Protein AF-A0A441BSG5-F1 (afdb_monomer)

Foldseek 3Di:
DAAKWKWWKFKDFPPDPDTPDTHFIDIGDDLVRVLVVVVVVCVVVVNDPVLSVQLVSVVLSVCCRPPNQQVSKDWRDDPRMIIIIHTDDPVRSVVRVVVVVD

Secondary structure (DSSP, 8-state):
-PPPEEEEEEEEETT-SS-SEEEEEEEESSHHHHHHHHHHHHHHTT--GGGGGGG-HHHHHHHHHHH-GGG--EEEEETTEEEEEEE--HHHHHHHHHHH--

Structure (mmCIF, N/CA/C/O backbone):
data_AF-A0A441BSG5-F1
#
_entry.id   AF-A0A441BSG5-F1
#
loop_
_atom_site.group_PDB
_atom_site.id
_atom_site.type_symbol
_atom_site.label_atom_id
_atom_site.label_alt_id
_atom_site.label_comp_id
_atom_site.label_asym_id
_atom_site.label_entity_id
_atom_site.label_seq_id
_atom_site.pdbx_PDB_ins_code
_atom_site.Cartn_x
_atom_site.Cartn_y
_atom_site.Cartn_z
_atom_site.occupancy
_atom_site.B_iso_or_equiv
_atom_site.auth_seq_id
_atom_site.auth_comp_id
_atom_site.auth_asym_id
_atom_site.auth_atom_id
_atom_site.pdbx_PDB_model_num
ATOM 1 N N . MET A 1 1 ? -13.304 6.605 15.328 1.00 59.88 1 MET A N 1
ATOM 2 C CA . MET A 1 1 ? -11.841 6.687 15.133 1.00 59.88 1 MET A CA 1
ATOM 3 C C . MET A 1 1 ? -11.498 6.091 13.783 1.00 59.88 1 MET A C 1
ATOM 5 O O . MET A 1 1 ? -11.938 4.982 13.508 1.00 59.88 1 MET A O 1
ATOM 9 N N . THR A 1 2 ? -10.762 6.824 12.951 1.00 79.69 2 THR A N 1
ATOM 10 C CA . THR A 1 2 ? -10.253 6.316 11.670 1.00 79.69 2 THR A CA 1
ATOM 11 C C . THR A 1 2 ? -9.054 5.415 11.952 1.00 79.69 2 THR A C 1
ATOM 13 O O . THR A 1 2 ? -8.106 5.844 12.608 1.00 79.69 2 THR A O 1
ATOM 16 N N . LYS A 1 3 ? -9.102 4.157 11.511 1.00 87.81 3 LYS A N 1
ATOM 17 C CA . LYS A 1 3 ? -7.969 3.230 11.625 1.00 87.81 3 LYS A CA 1
ATOM 18 C C . LYS 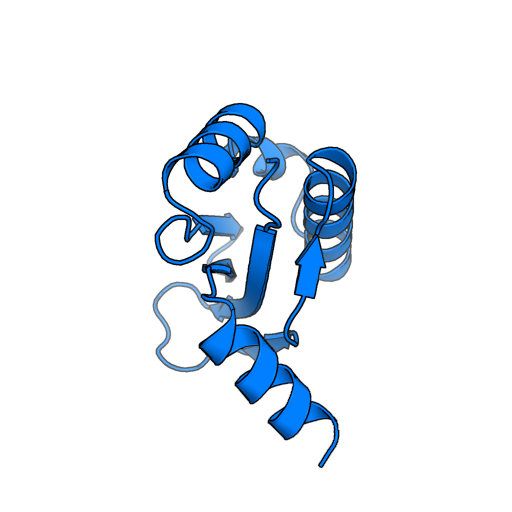A 1 3 ? -6.898 3.621 10.604 1.00 87.81 3 LYS A C 1
ATOM 20 O O . LYS A 1 3 ? -7.233 3.955 9.470 1.00 87.81 3 LYS A O 1
ATOM 25 N N . ARG A 1 4 ? -5.625 3.572 10.994 1.00 93.81 4 ARG A N 1
ATOM 26 C CA . ARG A 1 4 ? -4.497 3.772 10.071 1.00 93.81 4 ARG A CA 1
ATOM 27 C C . ARG A 1 4 ? -4.245 2.498 9.271 1.00 93.81 4 ARG A C 1
ATOM 29 O O . ARG A 1 4 ? -4.402 1.403 9.816 1.00 93.81 4 ARG A O 1
ATOM 36 N N . ALA A 1 5 ? -3.868 2.648 8.006 1.00 95.44 5 ALA A N 1
ATOM 37 C CA . ALA A 1 5 ? -3.444 1.532 7.172 1.00 95.44 5 ALA A CA 1
ATOM 38 C C . ALA A 1 5 ? -1.946 1.282 7.386 1.00 95.44 5 ALA A C 1
ATOM 40 O O . ALA A 1 5 ? -1.187 2.240 7.473 1.00 95.44 5 ALA A O 1
ATOM 41 N N . ARG A 1 6 ? -1.529 0.020 7.503 1.00 96.50 6 ARG A N 1
ATOM 42 C CA . ARG A 1 6 ? -0.130 -0.364 7.739 1.00 96.50 6 ARG A CA 1
ATOM 43 C C . ARG A 1 6 ? 0.224 -1.540 6.864 1.00 96.50 6 ARG A C 1
ATOM 45 O O . ARG A 1 6 ? -0.536 -2.510 6.861 1.00 96.50 6 ARG A O 1
ATOM 52 N N . TYR A 1 7 ? 1.334 -1.434 6.155 1.00 96.50 7 TYR A N 1
ATOM 53 C CA . TYR A 1 7 ? 1.734 -2.421 5.168 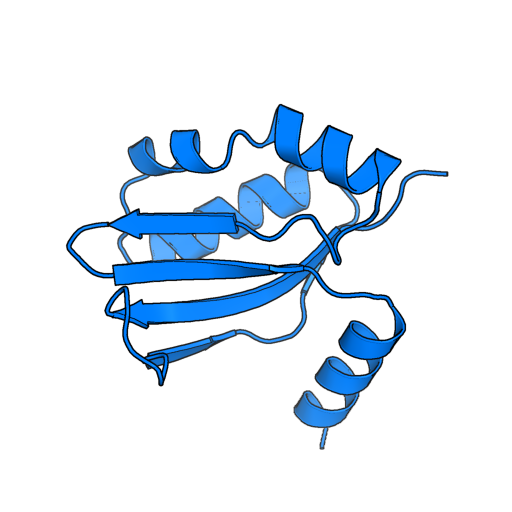1.00 96.50 7 TYR A CA 1
ATOM 54 C C . TYR A 1 7 ? 3.246 -2.608 5.150 1.00 96.50 7 TYR A C 1
ATOM 56 O O . TYR A 1 7 ? 3.977 -1.626 5.204 1.00 96.50 7 TYR A O 1
ATOM 64 N N . ALA A 1 8 ? 3.680 -3.858 5.018 1.00 94.50 8 ALA A N 1
ATOM 65 C CA . ALA A 1 8 ? 4.970 -4.189 4.423 1.00 94.50 8 ALA A CA 1
ATOM 66 C C . ALA A 1 8 ? 4.754 -4.454 2.929 1.00 94.50 8 ALA A C 1
ATOM 68 O O . ALA A 1 8 ? 3.701 -4.972 2.539 1.00 94.50 8 ALA A O 1
ATOM 69 N N . ILE A 1 9 ? 5.722 -4.100 2.091 1.00 94.06 9 ILE A N 1
ATOM 70 C CA . ILE A 1 9 ? 5.582 -4.193 0.634 1.00 94.06 9 ILE A CA 1
ATOM 71 C C . ILE A 1 9 ? 6.614 -5.174 0.104 1.00 94.06 9 ILE A C 1
ATOM 73 O O . ILE A 1 9 ? 7.766 -5.158 0.515 1.00 94.06 9 ILE A O 1
ATOM 77 N N . THR A 1 10 ? 6.220 -6.038 -0.820 1.00 94.06 10 THR A N 1
ATOM 78 C CA . THR A 1 10 ? 7.160 -6.928 -1.507 1.00 94.06 10 THR A CA 1
ATOM 79 C C . THR A 1 10 ? 6.922 -6.883 -2.996 1.00 94.06 10 THR A C 1
ATOM 81 O O . THR A 1 10 ? 5.770 -6.856 -3.432 1.00 94.06 10 THR A O 1
ATOM 84 N N . TYR A 1 11 ? 7.992 -6.961 -3.772 1.00 93.00 11 TYR A N 1
ATOM 85 C CA . TYR A 1 11 ? 7.912 -7.100 -5.218 1.00 93.00 11 TYR A CA 1
ATOM 86 C C . TYR A 1 11 ? 8.749 -8.289 -5.675 1.00 93.00 11 TYR A C 1
ATOM 88 O O . TYR A 1 11 ? 9.866 -8.480 -5.202 1.00 93.00 11 TYR A O 1
ATOM 96 N N . GLY A 1 12 ? 8.218 -9.096 -6.588 1.00 92.19 12 GLY A N 1
ATOM 97 C CA . GLY A 1 12 ? 8.963 -10.206 -7.171 1.00 92.19 12 GLY A CA 1
ATOM 98 C C . GLY A 1 12 ? 8.132 -11.050 -8.122 1.00 92.19 12 GLY A C 1
ATOM 99 O O . GLY A 1 12 ? 6.980 -10.720 -8.422 1.00 92.19 12 GLY A O 1
ATOM 100 N N . LEU A 1 13 ? 8.719 -12.144 -8.605 1.00 90.56 13 LEU A N 1
ATOM 101 C CA . LEU A 1 13 ? 8.026 -13.088 -9.478 1.00 90.56 13 LEU A CA 1
ATOM 102 C C . LEU A 1 13 ? 6.805 -13.699 -8.765 1.00 90.56 13 LEU A C 1
ATOM 104 O O . LEU A 1 13 ? 6.894 -14.204 -7.643 1.00 90.56 13 LEU A O 1
ATOM 108 N N . SER A 1 14 ? 5.652 -13.670 -9.427 1.00 83.31 14 SER A N 1
ATOM 109 C CA . SER A 1 14 ? 4.400 -14.206 -8.899 1.00 83.31 14 SER A CA 1
ATOM 110 C C . SER A 1 14 ? 4.524 -15.719 -8.682 1.00 83.31 14 SER A C 1
ATOM 112 O O . SER A 1 14 ? 4.897 -16.460 -9.591 1.00 83.31 14 SER A O 1
ATOM 114 N N . GLY A 1 15 ? 4.238 -16.178 -7.461 1.00 74.81 15 GLY A N 1
ATOM 115 C CA . GLY A 1 15 ? 4.339 -17.589 -7.071 1.00 74.81 15 GLY A CA 1
ATOM 116 C C . GLY A 1 15 ? 5.724 -18.053 -6.603 1.00 74.81 15 GLY A C 1
ATOM 117 O O . GLY A 1 15 ? 5.862 -19.218 -6.231 1.00 74.81 15 GLY A O 1
ATOM 118 N N . CYS A 1 16 ? 6.735 -17.179 -6.570 1.00 72.12 16 CYS A N 1
ATOM 119 C CA . CYS A 1 16 ? 8.030 -17.500 -5.969 1.00 72.12 16 CYS A CA 1
ATOM 120 C C . CYS A 1 16 ? 8.016 -17.321 -4.444 1.00 72.12 16 CYS A C 1
ATO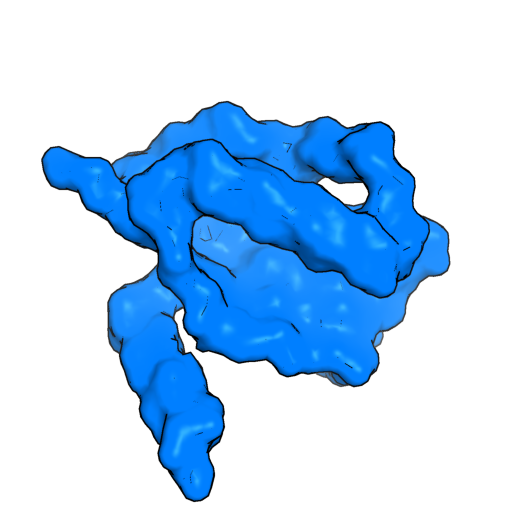M 122 O O . CYS A 1 16 ? 7.358 -16.432 -3.910 1.00 72.12 16 CYS A O 1
ATOM 124 N N . TYR A 1 17 ? 8.781 -18.167 -3.744 1.00 68.00 17 TYR A N 1
ATOM 125 C CA . TYR A 1 17 ? 8.922 -18.120 -2.282 1.00 68.00 17 TYR A CA 1
ATOM 126 C C . TYR A 1 17 ? 9.770 -16.931 -1.796 1.00 68.00 17 TYR A C 1
ATOM 128 O O . TYR A 1 17 ? 9.630 -16.502 -0.655 1.00 68.00 17 TYR A O 1
ATOM 136 N N . MET A 1 18 ? 10.640 -16.390 -2.654 1.00 80.50 18 MET A N 1
ATOM 137 C CA . MET A 1 18 ? 11.559 -15.305 -2.316 1.00 80.50 18 MET A CA 1
ATOM 138 C C . MET A 1 18 ? 11.284 -14.095 -3.222 1.00 80.50 18 MET A C 1
ATOM 140 O O . MET A 1 18 ? 11.390 -14.243 -4.443 1.00 80.50 18 MET A O 1
ATOM 144 N N . PRO A 1 19 ? 10.888 -12.935 -2.667 1.00 81.12 19 PRO A N 1
ATOM 145 C CA . PRO A 1 1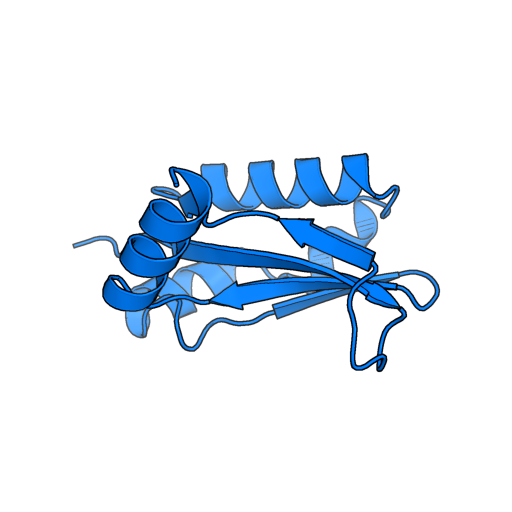9 ? 10.693 -11.721 -3.449 1.00 81.12 19 PRO A CA 1
ATOM 146 C C . PRO A 1 19 ? 12.037 -11.092 -3.832 1.00 81.12 19 PRO A C 1
ATOM 148 O O . PRO A 1 19 ? 13.043 -11.265 -3.145 1.00 81.12 19 PRO A O 1
ATOM 151 N N . ASP A 1 20 ? 12.028 -10.327 -4.920 1.00 81.50 20 ASP A N 1
ATOM 152 C CA . ASP A 1 20 ? 13.203 -9.614 -5.431 1.00 81.50 20 ASP A CA 1
ATOM 153 C C . ASP A 1 20 ? 13.496 -8.344 -4.614 1.00 81.50 20 ASP A C 1
ATOM 155 O O . ASP A 1 20 ? 14.626 -7.864 -4.571 1.00 81.50 20 ASP A O 1
ATOM 159 N N . SER A 1 21 ? 12.467 -7.788 -3.970 1.00 83.00 21 SER A N 1
ATOM 160 C CA . SER A 1 21 ? 12.545 -6.585 -3.147 1.00 83.00 21 SER A CA 1
ATOM 161 C C . SER A 1 21 ? 11.602 -6.681 -1.951 1.00 83.00 21 SER A C 1
ATOM 163 O O . SER A 1 21 ? 10.449 -7.113 -2.078 1.00 83.00 21 SER A O 1
ATOM 165 N N . HIS A 1 22 ? 12.097 -6.230 -0.801 1.00 83.06 22 HIS A N 1
ATOM 166 C CA . HIS A 1 22 ? 11.319 -5.948 0.397 1.00 83.06 22 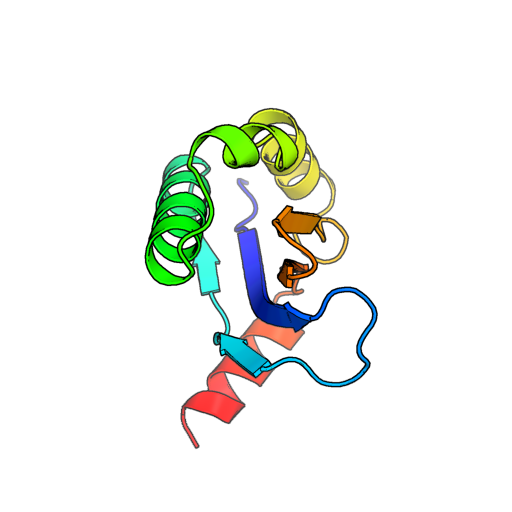HIS A CA 1
ATOM 167 C C . HIS A 1 22 ? 11.335 -4.437 0.636 1.00 83.06 22 HIS A C 1
ATOM 169 O O . HIS A 1 22 ? 12.376 -3.853 0.923 1.00 83.06 22 HIS A O 1
ATOM 175 N N . GLY A 1 23 ? 10.171 -3.813 0.492 1.00 74.75 23 GLY A N 1
ATOM 176 C CA . GLY A 1 23 ? 9.912 -2.466 0.972 1.00 74.75 23 GLY A CA 1
ATOM 177 C C . GLY A 1 23 ? 9.564 -2.499 2.456 1.00 74.75 23 GLY A C 1
ATOM 178 O O . GLY A 1 23 ? 8.922 -3.444 2.929 1.00 74.75 23 GLY A O 1
ATOM 179 N N . GLY A 1 24 ? 9.992 -1.459 3.166 1.00 80.88 24 GLY A N 1
ATOM 180 C CA . GLY A 1 24 ? 9.847 -1.362 4.610 1.00 80.88 24 GLY A CA 1
ATOM 181 C C . GLY A 1 24 ? 8.408 -1.249 5.117 1.00 80.88 24 GLY A C 1
ATOM 182 O O . GLY A 1 24 ? 7.425 -1.403 4.382 1.00 80.88 24 GLY A O 1
ATOM 183 N N . ALA A 1 25 ? 8.273 -0.980 6.409 1.00 90.81 25 ALA A N 1
ATOM 184 C CA . ALA A 1 25 ? 6.993 -0.801 7.073 1.00 90.81 25 ALA A CA 1
ATOM 185 C C . ALA A 1 25 ? 6.434 0.613 6.841 1.00 90.81 25 ALA A C 1
ATOM 187 O O . ALA A 1 25 ? 6.924 1.604 7.381 1.00 90.81 25 ALA A O 1
ATOM 188 N N . TYR A 1 26 ? 5.328 0.711 6.103 1.00 93.94 26 TYR A N 1
ATOM 189 C CA . TYR A 1 26 ? 4.656 1.980 5.816 1.00 93.94 26 TYR A CA 1
ATOM 190 C C . TYR A 1 26 ? 3.355 2.138 6.606 1.00 93.94 26 TYR A C 1
ATOM 192 O O . TYR A 1 26 ? 2.560 1.202 6.728 1.00 93.94 26 TYR A O 1
ATOM 200 N N . GLU A 1 27 ? 3.098 3.353 7.100 1.00 95.62 27 GLU A N 1
ATOM 201 C CA . GLU A 1 27 ? 1.834 3.746 7.729 1.00 95.62 27 GLU A CA 1
ATOM 202 C C . GLU A 1 27 ? 1.159 4.875 6.939 1.00 95.62 27 GLU A C 1
ATOM 204 O O . GLU A 1 27 ? 1.778 5.881 6.599 1.00 95.62 27 GLU A O 1
ATOM 209 N N . PHE A 1 28 ? -0.145 4.732 6.696 1.00 95.75 28 PHE A N 1
ATOM 210 C CA . PHE A 1 28 ? -0.955 5.700 5.962 1.00 95.75 28 PHE A CA 1
ATOM 211 C C . PHE A 1 28 ? -2.134 6.174 6.806 1.00 95.75 28 PHE A C 1
ATOM 213 O O . PHE A 1 28 ? -2.899 5.376 7.368 1.00 95.75 28 PHE A O 1
ATOM 220 N N . ASN A 1 29 ? -2.312 7.493 6.859 1.00 93.94 29 ASN A N 1
ATOM 221 C CA . ASN A 1 29 ? -3.361 8.127 7.652 1.00 93.94 29 ASN A CA 1
ATOM 222 C C . ASN A 1 29 ? -4.658 8.272 6.860 1.00 93.94 29 ASN A C 1
ATOM 224 O O . ASN A 1 29 ? -5.749 8.144 7.423 1.00 93.94 29 ASN A O 1
ATOM 228 N N . THR A 1 30 ? -4.549 8.519 5.555 1.00 95.44 30 THR A N 1
ATOM 229 C CA . THR A 1 30 ? -5.703 8.725 4.686 1.00 95.44 30 THR A CA 1
ATOM 230 C C . THR A 1 30 ? -5.745 7.742 3.519 1.00 95.44 30 THR A C 1
ATOM 232 O O . THR A 1 30 ? -4.744 7.161 3.100 1.00 95.44 30 THR A O 1
ATOM 235 N N . ARG A 1 31 ? -6.944 7.595 2.940 1.00 96.19 31 ARG A N 1
ATOM 236 C CA . ARG A 1 31 ? -7.134 6.883 1.669 1.00 96.19 31 ARG A CA 1
ATOM 237 C C . ARG A 1 31 ? -6.298 7.509 0.547 1.00 96.19 31 ARG A C 1
ATOM 239 O O . ARG A 1 31 ? -5.896 6.790 -0.361 1.00 96.19 31 ARG A O 1
ATOM 246 N N . GLY A 1 32 ? -6.120 8.833 0.575 1.00 96.56 32 GLY A N 1
ATOM 247 C CA . GLY A 1 32 ? -5.331 9.570 -0.411 1.00 96.56 32 GLY A CA 1
ATOM 248 C C . GLY A 1 32 ? -3.869 9.150 -0.358 1.00 96.56 32 GLY A C 1
ATOM 249 O O . GLY A 1 32 ? -3.346 8.710 -1.372 1.00 96.56 32 GLY A O 1
ATOM 250 N N . ASP A 1 33 ? -3.285 9.152 0.840 1.00 96.31 33 ASP A N 1
ATOM 251 C CA . ASP A 1 33 ? -1.887 8.769 1.068 1.00 96.31 33 ASP A CA 1
ATOM 252 C C . ASP A 1 33 ? -1.622 7.348 0.556 1.00 96.31 33 ASP A C 1
ATOM 254 O O . ASP A 1 33 ? -0.707 7.129 -0.232 1.00 96.31 33 ASP A O 1
ATOM 258 N N . LEU A 1 34 ? -2.486 6.392 0.926 1.00 96.31 34 LEU A N 1
ATOM 259 C CA . LEU A 1 34 ? -2.370 5.007 0.465 1.00 96.31 34 LEU A CA 1
ATOM 260 C C . LEU A 1 34 ? -2.496 4.909 -1.063 1.00 96.31 34 LEU A C 1
ATOM 262 O O . LEU A 1 34 ? -1.723 4.211 -1.711 1.00 96.31 34 LEU A O 1
ATOM 266 N N . ARG A 1 35 ? -3.470 5.609 -1.659 1.00 97.31 35 ARG A N 1
ATOM 267 C CA . ARG A 1 35 ? -3.676 5.624 -3.116 1.00 97.31 35 ARG A CA 1
ATOM 268 C C . ARG A 1 35 ? -2.441 6.143 -3.845 1.00 97.31 35 ARG A C 1
ATOM 270 O O . ARG A 1 35 ? -2.065 5.580 -4.870 1.00 97.31 35 ARG A O 1
ATOM 277 N N . ASP A 1 36 ? -1.890 7.248 -3.367 1.00 97.06 36 ASP A N 1
ATOM 278 C CA . ASP A 1 36 ? -0.799 7.945 -4.033 1.00 97.06 36 ASP A CA 1
ATOM 279 C C . ASP A 1 36 ? 0.508 7.163 -3.870 1.00 97.06 36 ASP A C 1
ATOM 281 O O . ASP A 1 36 ? 1.230 6.995 -4.850 1.00 97.06 36 ASP A O 1
ATOM 285 N N . HIS A 1 37 ? 0.730 6.549 -2.706 1.00 96.06 37 HIS A N 1
ATOM 286 C CA . HIS A 1 37 ? 1.852 5.641 -2.489 1.00 96.06 37 HIS A CA 1
ATOM 287 C C . HIS A 1 37 ? 1.784 4.391 -3.378 1.00 96.06 37 HIS A C 1
ATOM 289 O O . HIS A 1 37 ? 2.750 4.087 -4.066 1.00 96.06 37 HIS A O 1
ATOM 295 N N . ILE A 1 38 ? 0.626 3.723 -3.481 1.00 96.44 38 ILE A N 1
ATOM 296 C CA . ILE A 1 38 ? 0.466 2.574 -4.394 1.00 96.44 38 ILE A CA 1
ATOM 297 C C . ILE A 1 38 ? 0.817 2.962 -5.836 1.00 96.44 38 ILE A C 1
ATOM 299 O O . ILE A 1 38 ? 1.470 2.202 -6.545 1.00 96.44 38 ILE A O 1
ATOM 303 N N . LYS A 1 39 ? 0.386 4.143 -6.293 1.00 96.56 39 LYS A N 1
ATOM 304 C CA . LYS A 1 39 ? 0.707 4.619 -7.644 1.00 96.56 39 LYS A CA 1
ATOM 305 C C . LYS A 1 39 ? 2.195 4.908 -7.823 1.00 96.56 39 LYS A C 1
ATOM 307 O O . LYS A 1 39 ? 2.697 4.659 -8.914 1.00 96.56 39 LYS A O 1
ATOM 312 N N . ALA A 1 40 ? 2.861 5.431 -6.795 1.00 95.62 40 ALA A N 1
ATOM 313 C CA . ALA A 1 40 ? 4.299 5.666 -6.816 1.00 95.62 40 ALA A CA 1
ATOM 314 C C . ALA A 1 40 ? 5.074 4.343 -6.921 1.00 95.62 40 ALA A C 1
ATOM 316 O O . ALA A 1 40 ? 5.917 4.216 -7.801 1.00 95.62 40 ALA A O 1
ATOM 317 N N . GLU A 1 41 ? 4.715 3.332 -6.125 1.00 94.94 41 GLU A N 1
ATOM 318 C CA . GLU A 1 41 ? 5.316 1.991 -6.201 1.00 94.94 41 GLU A CA 1
ATOM 319 C C . GLU A 1 41 ? 5.080 1.337 -7.569 1.00 94.94 41 GLU A C 1
ATOM 321 O O . GLU A 1 41 ? 5.994 0.796 -8.187 1.00 94.94 41 GLU A O 1
ATOM 326 N N . MET A 1 42 ? 3.855 1.438 -8.098 1.00 95.69 42 MET A N 1
ATOM 327 C CA . MET A 1 42 ? 3.557 0.965 -9.450 1.00 95.69 42 MET A CA 1
ATOM 328 C C . MET A 1 42 ? 4.433 1.652 -10.502 1.00 95.69 42 MET A C 1
ATOM 330 O O . MET A 1 42 ? 4.913 0.992 -11.416 1.00 95.69 42 MET A O 1
ATOM 334 N N . GLU A 1 43 ? 4.638 2.965 -10.393 1.00 95.81 43 GLU A N 1
ATOM 335 C CA . GLU A 1 43 ? 5.484 3.722 -11.316 1.00 95.81 43 G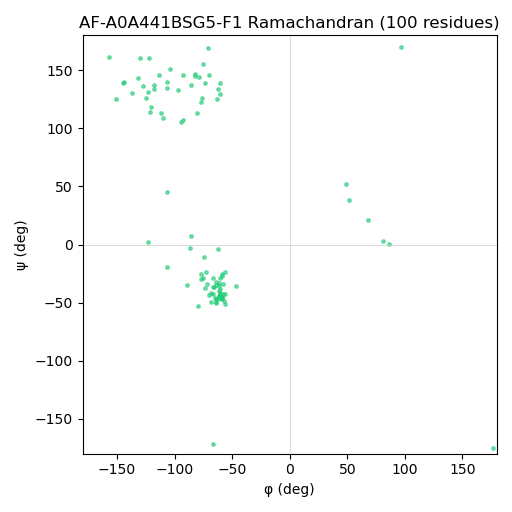LU A CA 1
ATOM 336 C C . GLU A 1 43 ? 6.958 3.315 -11.193 1.00 95.81 43 GLU A C 1
ATOM 338 O O . GLU A 1 43 ? 7.601 3.078 -12.215 1.00 95.81 43 GLU A O 1
ATOM 343 N N . PHE A 1 44 ? 7.452 3.132 -9.967 1.00 93.75 44 PHE A N 1
ATOM 344 C CA . PHE A 1 44 ? 8.813 2.681 -9.681 1.00 93.75 44 PHE A CA 1
ATOM 345 C C . PHE A 1 44 ? 9.121 1.308 -10.301 1.00 93.75 44 PHE A C 1
ATOM 347 O O . PHE A 1 44 ? 10.135 1.153 -10.977 1.00 93.75 44 PHE A O 1
ATOM 354 N N . TYR A 1 45 ? 8.215 0.335 -10.157 1.00 93.44 45 TYR A N 1
ATOM 355 C CA . TYR A 1 45 ? 8.373 -1.009 -10.735 1.00 93.44 45 TYR A CA 1
ATOM 356 C C . TYR A 1 45 ? 7.882 -1.129 -12.191 1.00 93.44 45 TYR A C 1
ATOM 358 O O . TYR A 1 45 ? 7.813 -2.229 -12.741 1.00 93.44 45 TYR A O 1
ATOM 366 N N . GLY A 1 46 ? 7.515 -0.021 -12.844 1.00 93.88 46 GLY A N 1
ATOM 367 C CA . GLY A 1 46 ? 7.072 -0.024 -14.242 1.00 93.88 46 GLY A CA 1
ATOM 368 C C . GLY A 1 46 ? 5.721 -0.714 -14.488 1.00 93.88 46 GLY A C 1
ATOM 369 O O . GLY A 1 46 ? 5.421 -1.118 -15.615 1.00 93.88 46 GLY A O 1
ATOM 370 N N . ILE A 1 47 ? 4.886 -0.849 -13.457 1.00 94.56 47 ILE A N 1
ATOM 371 C CA . ILE A 1 47 ? 3.521 -1.368 -13.554 1.00 94.56 47 ILE A CA 1
ATOM 372 C C . ILE A 1 47 ? 2.600 -0.279 -14.139 1.00 94.56 47 ILE A C 1
ATOM 374 O O . ILE A 1 47 ? 2.487 0.819 -13.588 1.00 94.56 47 ILE A O 1
ATOM 378 N N . PRO A 1 48 ? 1.855 -0.561 -15.225 1.00 95.06 48 PRO A N 1
ATOM 379 C CA . PRO A 1 48 ? 0.952 0.413 -15.829 1.00 95.06 48 PRO A CA 1
ATOM 380 C C . PRO A 1 48 ? -0.149 0.889 -14.875 1.00 95.06 48 PRO A C 1
ATOM 382 O O . PRO A 1 48 ? -0.810 0.085 -14.216 1.00 95.06 48 PRO A O 1
ATOM 385 N N . LYS A 1 49 ? -0.454 2.195 -14.899 1.00 93.06 49 LYS A N 1
ATOM 386 C CA . LYS A 1 49 ? -1.515 2.821 -14.077 1.00 93.06 49 LYS A CA 1
ATOM 387 C C . LYS A 1 49 ? -2.900 2.182 -14.267 1.00 93.06 49 LYS A C 1
ATOM 389 O O . LYS A 1 49 ? -3.726 2.255 -13.361 1.00 93.06 49 LYS A O 1
ATOM 394 N N . SER A 1 50 ? -3.161 1.520 -15.398 1.00 94.50 50 SER A N 1
ATOM 395 C CA . SER A 1 50 ? -4.399 0.762 -15.641 1.00 94.50 50 SER A CA 1
ATOM 396 C C . SER A 1 50 ? -4.614 -0.385 -14.643 1.00 94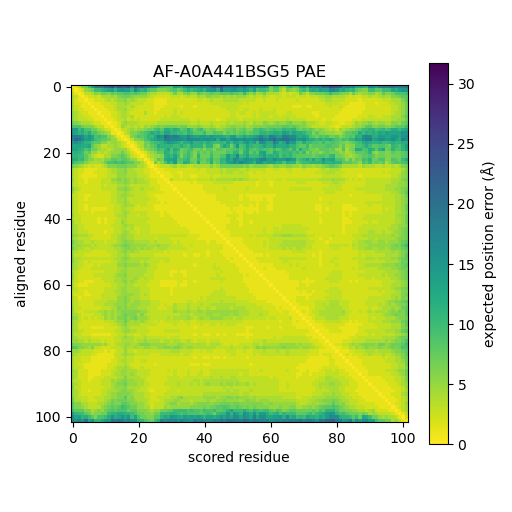.50 50 SER A C 1
ATOM 398 O O . SER A 1 50 ? -5.759 -0.688 -14.291 1.00 94.50 50 SER A O 1
ATOM 400 N N . GLN A 1 51 ? -3.532 -0.961 -14.108 1.00 96.44 51 GLN A N 1
ATOM 401 C CA . GLN A 1 51 ? -3.599 -2.036 -13.116 1.00 96.44 51 GLN A CA 1
ATOM 402 C C . GLN A 1 51 ? -4.009 -1.563 -11.723 1.00 96.44 51 GLN A C 1
ATOM 404 O O . GLN A 1 51 ? -4.403 -2.373 -10.889 1.00 96.44 51 GLN A O 1
ATOM 409 N N . PHE A 1 52 ? -4.053 -0.250 -11.489 1.00 96.19 52 PHE A N 1
ATOM 410 C CA . PHE A 1 52 ? -4.522 0.313 -10.225 1.00 96.19 52 PHE A CA 1
ATOM 411 C C . PHE A 1 52 ? -5.972 -0.098 -9.906 1.00 96.19 52 PHE A C 1
ATOM 413 O O . PHE A 1 52 ? -6.380 -0.170 -8.746 1.00 96.19 52 PHE A O 1
ATOM 420 N N . SER A 1 53 ? -6.763 -0.410 -10.936 1.00 95.75 53 SER A N 1
ATOM 421 C CA . SER A 1 53 ? -8.133 -0.911 -10.788 1.00 95.75 53 SER A CA 1
ATOM 422 C C . SER A 1 53 ? -8.231 -2.219 -9.982 1.00 95.75 53 SER A C 1
ATOM 424 O O . SER A 1 53 ? -9.250 -2.432 -9.316 1.00 95.75 53 SER A O 1
ATOM 426 N N . GLN A 1 54 ? -7.176 -3.047 -9.962 1.00 95.56 54 GLN A N 1
ATOM 427 C CA . GLN A 1 54 ? -7.116 -4.302 -9.198 1.00 95.56 54 GLN A CA 1
ATOM 428 C C . GLN A 1 54 ? -7.251 -4.069 -7.684 1.00 95.56 54 GLN A C 1
ATOM 430 O O . GLN A 1 54 ? -7.942 -4.821 -6.999 1.00 95.56 54 GLN A O 1
ATOM 435 N N . VAL A 1 55 ? -6.700 -2.962 -7.177 1.00 95.81 55 VAL A N 1
ATOM 436 C CA . VAL A 1 55 ? -6.688 -2.601 -5.747 1.00 95.81 55 VAL A CA 1
ATOM 437 C C . VAL A 1 55 ? -8.093 -2.367 -5.195 1.00 95.81 55 VAL A C 1
ATOM 439 O O . VAL A 1 55 ? -8.361 -2.599 -4.017 1.00 95.81 55 VAL A O 1
ATOM 442 N N . ARG A 1 56 ? -9.011 -1.854 -6.029 1.00 96.19 56 ARG A N 1
ATOM 443 C CA . ARG A 1 56 ? -10.364 -1.444 -5.606 1.00 96.19 56 ARG A CA 1
ATOM 444 C C . ARG A 1 56 ? -10.319 -0.552 -4.353 1.00 96.19 56 ARG A C 1
ATOM 446 O O . ARG A 1 56 ? -11.026 -0.804 -3.374 1.00 96.19 56 ARG A O 1
ATOM 453 N N . ILE A 1 57 ? -9.505 0.509 -4.409 1.00 96.12 57 ILE A N 1
ATOM 454 C CA . ILE A 1 57 ? -9.081 1.339 -3.263 1.00 96.12 57 ILE A CA 1
ATOM 455 C C . ILE A 1 57 ? -10.210 1.770 -2.315 1.00 96.12 57 ILE A C 1
ATOM 457 O O . ILE A 1 57 ? -10.023 1.820 -1.103 1.00 96.12 57 ILE A O 1
ATOM 461 N N . GLU A 1 58 ? -11.411 2.051 -2.826 1.00 96.06 58 GLU A N 1
ATOM 462 C CA . GLU A 1 58 ? -12.539 2.420 -1.968 1.00 96.06 58 GLU A CA 1
ATOM 463 C C . GLU A 1 58 ? -13.044 1.269 -1.100 1.00 96.06 58 GLU A C 1
ATOM 465 O O . GLU A 1 58 ? -13.366 1.475 0.071 1.00 96.06 58 GLU A O 1
ATOM 470 N N . LYS A 1 59 ? -13.139 0.065 -1.675 1.00 96.31 59 LYS A N 1
ATOM 471 C CA . LYS A 1 59 ? -13.569 -1.139 -0.957 1.00 96.31 59 LYS A CA 1
ATOM 472 C C . LYS A 1 59 ? -12.496 -1.558 0.037 1.00 96.31 59 LYS A C 1
ATOM 474 O O . LYS A 1 59 ? -12.834 -1.833 1.185 1.00 96.31 59 LYS A O 1
ATOM 479 N N . LEU A 1 60 ? -11.231 -1.515 -0.384 1.00 96.69 60 LEU A N 1
ATOM 480 C CA . LEU A 1 60 ? -10.082 -1.781 0.476 1.00 96.69 60 LEU A CA 1
ATOM 481 C C . LEU A 1 60 ? -10.078 -0.848 1.692 1.00 96.69 60 LEU A C 1
ATOM 483 O O . LEU A 1 60 ? -10.068 -1.316 2.825 1.00 96.69 60 LEU A O 1
ATOM 487 N N . TRP A 1 61 ? -10.197 0.466 1.477 1.00 96.69 61 TRP A N 1
ATOM 488 C CA . TRP A 1 61 ? -10.201 1.429 2.578 1.00 96.69 61 TRP A CA 1
ATOM 489 C C . TRP A 1 61 ? -11.338 1.168 3.568 1.00 96.69 61 TRP A C 1
ATOM 491 O O . TRP A 1 61 ? -11.113 1.123 4.774 1.00 96.69 61 TRP A O 1
ATOM 501 N N . ARG A 1 62 ? -12.563 0.927 3.080 1.00 96.19 62 ARG A N 1
ATOM 502 C CA . ARG A 1 62 ? -13.696 0.571 3.953 1.00 96.19 62 ARG A CA 1
ATOM 503 C C . ARG A 1 62 ? -13.434 -0.720 4.731 1.00 96.19 62 ARG A C 1
ATOM 505 O O . ARG A 1 62 ? -13.822 -0.802 5.894 1.00 96.19 62 ARG A O 1
ATOM 512 N N . HIS A 1 63 ? -12.794 -1.708 4.110 1.00 96.06 63 HIS A N 1
ATOM 513 C CA . HIS A 1 63 ? -12.430 -2.963 4.761 1.00 96.06 63 HIS A CA 1
ATOM 514 C C . HIS A 1 63 ? -11.411 -2.733 5.890 1.00 96.06 63 HIS A C 1
ATOM 516 O O . HIS A 1 63 ? -11.665 -3.158 7.016 1.00 96.06 63 HIS A O 1
ATOM 522 N N . ILE A 1 64 ? -10.358 -1.944 5.643 1.00 95.50 64 ILE A N 1
ATOM 523 C CA . ILE A 1 64 ? -9.365 -1.538 6.654 1.00 95.50 64 ILE A CA 1
ATOM 524 C C . ILE A 1 64 ? -10.036 -0.797 7.815 1.00 95.50 64 ILE A C 1
ATOM 526 O O . ILE A 1 64 ? -9.780 -1.102 8.977 1.00 95.50 64 ILE A O 1
ATOM 530 N N . GLN A 1 65 ? -10.939 0.147 7.536 1.00 95.88 65 GLN A N 1
ATOM 531 C CA . GLN A 1 65 ? -11.634 0.887 8.596 1.00 95.88 65 GLN A CA 1
ATOM 532 C C . GLN A 1 65 ? -12.475 -0.026 9.500 1.00 95.88 65 GLN A C 1
ATOM 534 O O . GLN A 1 65 ? -12.576 0.215 10.704 1.00 95.88 65 GLN A O 1
ATOM 539 N N . ARG A 1 66 ? -13.051 -1.100 8.948 1.00 95.00 66 ARG A N 1
ATOM 540 C CA . ARG A 1 66 ? -13.849 -2.065 9.716 1.00 95.00 66 ARG A CA 1
ATOM 541 C C . ARG A 1 66 ? -12.969 -3.051 10.474 1.00 95.00 66 ARG A C 1
ATOM 543 O O . ARG A 1 66 ? -13.087 -3.154 11.693 1.00 95.00 66 ARG A O 1
ATOM 550 N N . HIS A 1 67 ? -12.044 -3.714 9.792 1.00 94.69 67 HIS A N 1
ATOM 551 C CA . HIS A 1 67 ? -11.343 -4.884 10.330 1.00 94.69 67 HIS A CA 1
ATOM 552 C C . HIS A 1 67 ? -9.886 -4.611 10.720 1.00 94.69 67 HIS A C 1
ATOM 554 O O . HIS A 1 67 ? -9.358 -5.287 11.592 1.00 94.69 67 HIS A O 1
ATOM 560 N N . GLY A 1 68 ? -9.281 -3.544 10.201 1.00 93.19 68 GLY A N 1
ATOM 561 C CA . GLY A 1 68 ? -7.854 -3.251 10.339 1.00 93.19 68 GLY A CA 1
ATOM 562 C C . GLY A 1 68 ? -7.049 -3.731 9.130 1.00 93.19 68 GLY A C 1
ATOM 563 O O . GLY A 1 68 ? -7.572 -4.416 8.253 1.00 93.19 68 GLY A O 1
ATOM 564 N N . SER A 1 69 ? -5.779 -3.329 9.072 1.00 92.88 69 SER A N 1
ATOM 565 C CA . SER A 1 69 ? -4.893 -3.626 7.939 1.00 92.88 69 SER A CA 1
ATOM 566 C C . SER A 1 69 ? -4.482 -5.091 7.885 1.00 92.88 69 SER A C 1
ATOM 568 O O . SER A 1 69 ? -4.384 -5.623 6.793 1.00 92.88 69 SER A O 1
ATOM 570 N N . SER A 1 70 ? -4.319 -5.756 9.032 1.00 93.62 70 SER A N 1
ATOM 571 C CA . SER A 1 70 ? -3.797 -7.131 9.168 1.00 93.62 70 SER A CA 1
ATOM 572 C C . SER A 1 70 ? -4.625 -8.240 8.512 1.00 93.62 70 SER A C 1
ATOM 574 O O . SER A 1 70 ? -4.261 -9.401 8.586 1.00 93.62 70 SER A O 1
ATOM 576 N N . VAL A 1 71 ? -5.783 -7.911 7.942 1.00 93.38 71 VAL A N 1
ATOM 577 C CA . VAL A 1 71 ? -6.609 -8.841 7.151 1.00 93.38 71 VAL A CA 1
ATOM 578 C C . VAL A 1 71 ? -6.877 -8.307 5.741 1.00 93.38 71 VAL A C 1
ATOM 580 O O . VAL A 1 71 ? -7.583 -8.925 4.952 1.00 93.38 71 VAL A O 1
ATOM 583 N N . ALA A 1 72 ? -6.315 -7.144 5.416 1.00 94.94 72 ALA A N 1
ATOM 584 C CA . ALA A 1 72 ? -6.537 -6.387 4.195 1.00 94.94 72 ALA A CA 1
ATOM 585 C C . ALA A 1 72 ? -5.326 -6.486 3.253 1.00 94.94 72 ALA A C 1
ATOM 587 O O . ALA A 1 72 ? -4.869 -5.471 2.722 1.00 94.94 72 ALA A O 1
ATOM 588 N N . HIS A 1 73 ? -4.792 -7.696 3.079 1.00 95.38 73 HIS A N 1
ATOM 589 C CA . HIS A 1 73 ? -3.710 -7.985 2.136 1.00 95.38 73 HIS A CA 1
ATOM 590 C C . HIS A 1 73 ? -4.217 -7.874 0.696 1.00 95.38 73 HIS A C 1
ATOM 592 O O . HIS A 1 73 ? -5.370 -8.210 0.411 1.00 95.38 73 HIS A O 1
ATOM 598 N N . PHE A 1 74 ? -3.365 -7.419 -0.217 1.00 95.88 74 PHE A N 1
ATOM 599 C CA . PHE A 1 74 ? -3.679 -7.400 -1.645 1.00 95.88 74 PHE A CA 1
ATOM 600 C C . PHE A 1 74 ? -2.404 -7.388 -2.488 1.00 95.88 74 PHE A C 1
ATOM 602 O O . PHE A 1 74 ? -1.336 -7.027 -2.001 1.00 95.88 74 PHE A O 1
ATOM 609 N N . SER A 1 75 ? -2.528 -7.748 -3.761 1.00 95.56 75 SER A N 1
ATOM 610 C CA . SER A 1 75 ? -1.454 -7.668 -4.748 1.00 95.56 75 SER A CA 1
ATOM 611 C C . SER A 1 75 ? -1.917 -6.954 -6.014 1.00 95.56 75 SER A C 1
ATOM 613 O O . SER A 1 75 ? -3.117 -6.816 -6.275 1.00 95.56 75 SER A O 1
ATOM 615 N N . ILE A 1 76 ? -0.947 -6.469 -6.784 1.00 96.12 76 ILE A N 1
ATOM 616 C CA . ILE A 1 76 ? -1.131 -5.974 -8.145 1.00 96.12 76 ILE A CA 1
ATOM 617 C C . ILE A 1 76 ? -0.223 -6.801 -9.047 1.00 96.12 76 ILE A C 1
ATOM 619 O O . ILE A 1 76 ? 1.001 -6.704 -8.955 1.00 96.12 76 ILE A O 1
ATOM 623 N N . ASP A 1 77 ? -0.830 -7.587 -9.930 1.00 94.94 77 ASP A N 1
ATOM 624 C CA . ASP A 1 77 ? -0.104 -8.495 -10.812 1.00 94.94 77 ASP A CA 1
ATOM 625 C C . ASP A 1 77 ? 0.108 -7.876 -12.203 1.00 94.94 77 ASP A C 1
ATOM 627 O O . ASP A 1 77 ? -0.818 -7.339 -12.833 1.00 94.94 77 ASP A O 1
ATOM 631 N N . HIS A 1 78 ? 1.338 -7.970 -12.717 1.00 94.50 78 HIS A N 1
ATOM 632 C CA . HIS A 1 78 ? 1.690 -7.551 -14.072 1.00 94.50 78 HIS A CA 1
ATOM 633 C C . HIS A 1 78 ? 2.855 -8.365 -14.650 1.00 94.50 78 HIS A C 1
ATOM 635 O O . HIS A 1 78 ? 3.937 -8.411 -14.079 1.00 94.50 78 HIS A O 1
ATOM 641 N N . LYS A 1 79 ? 2.650 -8.966 -15.835 1.00 92.38 79 LYS A N 1
ATOM 642 C CA . LYS A 1 79 ? 3.687 -9.696 -16.600 1.00 92.38 79 LYS A CA 1
ATOM 643 C C . LYS A 1 79 ? 4.448 -10.754 -15.780 1.00 92.38 79 LYS A C 1
ATOM 645 O O . LYS A 1 79 ? 5.646 -10.928 -15.958 1.00 92.38 79 LYS A O 1
ATOM 650 N N . GLY A 1 80 ? 3.746 -11.462 -14.897 1.00 90.50 80 GLY A N 1
ATOM 651 C CA . GLY A 1 80 ? 4.349 -12.496 -14.053 1.00 90.50 80 GLY A CA 1
ATOM 652 C C . GLY A 1 80 ? 5.068 -11.965 -12.811 1.00 90.50 80 GLY A C 1
ATOM 653 O O . GLY A 1 80 ? 5.598 -12.772 -12.062 1.00 90.50 80 GLY A O 1
ATOM 654 N N . TYR A 1 81 ? 5.044 -10.656 -12.557 1.00 92.62 81 TYR A N 1
ATOM 655 C CA . TYR A 1 81 ? 5.484 -10.046 -11.304 1.00 92.62 81 TYR A CA 1
ATOM 656 C C . TYR A 1 81 ? 4.285 -9.619 -10.457 1.00 92.62 81 TYR A C 1
ATOM 658 O O . TYR A 1 81 ? 3.233 -9.267 -11.000 1.00 92.62 81 TYR A O 1
ATOM 666 N N . SER A 1 82 ? 4.461 -9.625 -9.139 1.00 94.62 82 SER A N 1
ATOM 667 C CA . SER A 1 82 ? 3.464 -9.200 -8.159 1.00 94.62 82 SER A CA 1
ATOM 668 C C . SER A 1 82 ? 4.042 -8.124 -7.249 1.00 94.62 82 SER A C 1
ATOM 670 O O . SER A 1 82 ? 5.072 -8.339 -6.610 1.00 94.62 82 SER A O 1
ATOM 672 N N . LEU A 1 83 ? 3.346 -6.991 -7.156 1.00 95.06 83 LEU A N 1
ATOM 673 C CA . LEU A 1 83 ? 3.539 -5.998 -6.102 1.00 95.06 83 LEU A CA 1
ATOM 674 C C . LEU A 1 83 ? 2.530 -6.277 -4.985 1.00 95.06 83 LEU A C 1
ATOM 676 O O . LEU A 1 83 ? 1.338 -6.004 -5.140 1.00 95.06 83 LEU A O 1
ATOM 680 N N . SER A 1 84 ? 3.001 -6.836 -3.878 1.00 95.06 84 SER A N 1
ATOM 681 C CA . SER A 1 84 ? 2.166 -7.315 -2.777 1.00 95.06 84 SER A CA 1
ATOM 682 C C . SER A 1 84 ? 2.255 -6.393 -1.567 1.00 95.06 84 SER A C 1
ATOM 684 O O . SER A 1 84 ? 3.338 -6.003 -1.141 1.00 95.06 84 SER A O 1
ATOM 686 N N . PHE A 1 85 ? 1.098 -6.090 -0.992 1.00 95.75 85 PHE A N 1
ATOM 687 C CA . PHE A 1 85 ? 0.926 -5.292 0.212 1.00 95.75 85 PHE A CA 1
ATOM 688 C C . PHE A 1 85 ? 0.447 -6.203 1.340 1.00 95.75 85 PHE A C 1
ATOM 690 O O . PHE A 1 85 ? -0.704 -6.658 1.360 1.00 95.75 85 PHE A O 1
ATOM 697 N N . HIS A 1 86 ? 1.334 -6.456 2.298 1.00 94.88 86 HIS A N 1
ATOM 698 C CA . HIS A 1 86 ? 1.078 -7.306 3.453 1.00 94.88 86 HIS A CA 1
ATOM 699 C C . HIS A 1 86 ? 0.594 -6.459 4.613 1.00 94.88 86 HIS A C 1
ATOM 701 O O . HIS A 1 86 ? 1.349 -5.678 5.186 1.00 94.88 86 HIS A O 1
ATOM 707 N N . GLY A 1 87 ? -0.695 -6.561 4.914 1.00 95.06 87 GLY A N 1
ATOM 708 C CA . GLY A 1 87 ? -1.311 -5.799 5.982 1.00 95.06 87 GLY A CA 1
ATOM 709 C C . GLY A 1 87 ? -0.726 -6.139 7.347 1.00 95.06 87 GLY A C 1
ATOM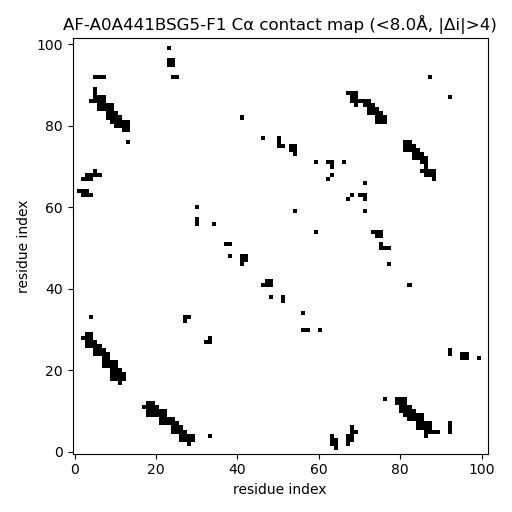 710 O O . GLY A 1 87 ? -0.612 -7.312 7.684 1.00 95.06 87 GLY A O 1
ATOM 711 N N . LEU A 1 88 ? -0.408 -5.115 8.139 1.00 95.00 88 LEU A N 1
ATOM 712 C CA . LEU A 1 88 ? 0.227 -5.274 9.448 1.00 95.00 88 LEU A CA 1
ATOM 713 C C . LEU A 1 88 ? -0.687 -4.838 10.597 1.00 95.00 88 LEU A C 1
ATOM 715 O O . LEU A 1 88 ? -1.453 -3.866 10.514 1.00 95.00 88 LEU A O 1
ATOM 719 N N . THR A 1 89 ? -0.559 -5.526 11.722 1.00 94.12 89 THR A N 1
ATOM 720 C CA . THR A 1 89 ? -0.982 -5.042 13.035 1.00 94.12 89 THR A CA 1
ATOM 721 C C . THR A 1 89 ? -0.058 -3.918 13.519 1.00 94.12 89 THR A C 1
ATOM 723 O O . THR A 1 89 ? 0.995 -3.639 12.951 1.00 94.12 89 THR A O 1
ATOM 726 N N . LEU A 1 90 ? -0.451 -3.228 14.596 1.00 92.75 90 LEU A N 1
ATOM 727 C CA . LEU A 1 90 ? 0.412 -2.214 15.214 1.00 92.75 90 LEU A CA 1
ATOM 728 C C . LEU A 1 90 ? 1.704 -2.823 15.788 1.00 92.75 90 LEU A C 1
ATOM 730 O O . LEU A 1 90 ? 2.737 -2.162 15.767 1.00 92.75 90 LEU A O 1
ATOM 734 N N . ALA A 1 91 ? 1.632 -4.046 16.321 1.00 92.44 91 ALA A N 1
ATOM 735 C CA . ALA A 1 91 ? 2.789 -4.727 16.891 1.00 92.44 91 ALA A CA 1
ATOM 736 C C . ALA A 1 91 ? 3.798 -5.097 15.798 1.00 92.44 91 ALA A C 1
ATOM 738 O O . ALA A 1 91 ? 4.959 -4.721 15.908 1.00 92.44 91 ALA A O 1
ATOM 739 N N . GLU A 1 92 ? 3.328 -5.725 14.716 1.00 92.50 92 GLU A N 1
ATOM 740 C CA . GLU A 1 92 ? 4.170 -6.096 13.569 1.00 92.50 92 GLU A CA 1
ATOM 741 C C . GLU A 1 92 ? 4.801 -4.870 12.910 1.00 92.50 92 GLU A C 1
ATOM 743 O O . GLU A 1 92 ? 5.985 -4.878 12.604 1.00 92.50 92 GLU A O 1
ATOM 748 N N . PHE A 1 93 ? 4.042 -3.782 12.757 1.00 92.62 93 PHE A N 1
ATOM 749 C CA . PHE A 1 93 ? 4.581 -2.532 12.225 1.00 92.62 93 PHE A CA 1
ATOM 750 C C . PHE A 1 93 ? 5.722 -1.973 13.083 1.00 92.62 93 PHE A C 1
ATOM 752 O O . PHE A 1 93 ? 6.760 -1.602 12.553 1.00 92.62 93 PHE A O 1
ATOM 759 N N . ARG A 1 94 ? 5.556 -1.935 14.412 1.00 92.06 94 ARG A N 1
ATOM 760 C CA . ARG A 1 94 ? 6.605 -1.450 15.325 1.00 92.06 94 ARG A CA 1
ATOM 761 C C . ARG A 1 94 ? 7.835 -2.346 15.326 1.00 92.06 94 ARG A C 1
ATOM 763 O O . ARG A 1 94 ? 8.939 -1.834 15.454 1.00 92.06 94 ARG A O 1
ATOM 770 N N . GLN A 1 95 ? 7.636 -3.657 15.220 1.00 90.50 95 GLN A N 1
ATOM 771 C CA . GLN A 1 95 ? 8.738 -4.602 15.115 1.00 90.50 95 GLN A CA 1
ATOM 772 C C . GLN A 1 95 ? 9.521 -4.378 13.817 1.00 90.50 95 GLN A C 1
ATOM 774 O O . GLN A 1 95 ? 10.731 -4.213 13.876 1.00 90.50 95 GLN A O 1
ATOM 779 N N . ALA A 1 96 ? 8.830 -4.286 12.681 1.00 87.44 96 ALA A N 1
ATOM 780 C CA . ALA A 1 96 ? 9.467 -4.052 11.390 1.00 87.44 96 ALA A CA 1
ATOM 781 C C . ALA A 1 96 ? 10.223 -2.711 11.345 1.00 87.44 96 ALA A C 1
ATOM 783 O O . ALA A 1 96 ? 11.349 -2.667 10.869 1.00 87.44 96 ALA A O 1
ATOM 784 N N . GLN A 1 97 ? 9.669 -1.640 11.931 1.00 87.19 97 GLN A N 1
ATOM 785 C CA . GLN A 1 97 ? 10.402 -0.373 12.072 1.00 87.19 97 GLN A CA 1
ATOM 786 C C . GLN A 1 97 ? 11.678 -0.521 12.913 1.00 87.19 97 GLN A C 1
ATOM 788 O O . GLN A 1 97 ? 12.720 0.002 12.543 1.00 87.19 97 GLN A O 1
ATOM 793 N N . ALA A 1 98 ? 11.614 -1.250 14.031 1.00 86.69 98 ALA A N 1
ATOM 794 C CA . ALA A 1 98 ? 12.783 -1.464 14.881 1.00 86.69 98 ALA A CA 1
ATOM 795 C C . ALA A 1 98 ? 13.876 -2.310 14.202 1.00 86.69 98 ALA A C 1
ATOM 797 O O . ALA A 1 98 ? 15.046 -2.149 14.531 1.00 86.69 98 ALA A O 1
ATOM 7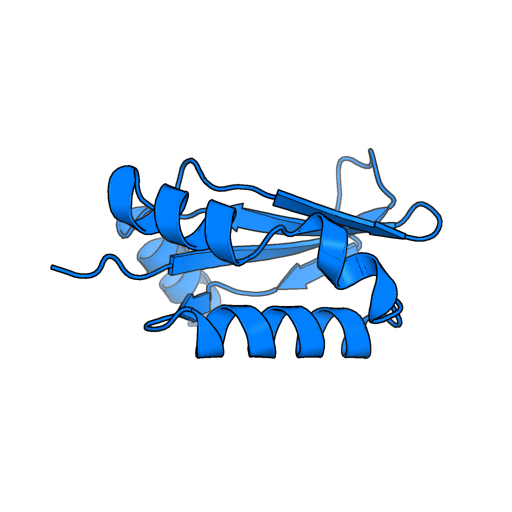98 N N . GLU A 1 99 ? 13.502 -3.205 13.285 1.00 82.25 99 GLU A N 1
ATOM 799 C CA . GLU A 1 99 ? 14.440 -3.996 12.479 1.00 82.25 99 GLU A CA 1
ATOM 800 C C . GLU A 1 99 ? 15.092 -3.169 11.356 1.00 82.25 99 GLU A C 1
ATOM 802 O O . GLU A 1 99 ? 16.224 -3.457 10.983 1.00 82.25 99 GLU A O 1
ATOM 807 N N . GLU A 1 100 ? 14.419 -2.135 10.839 1.00 76.62 100 GLU A N 1
ATOM 808 C CA . GLU A 1 100 ? 14.971 -1.213 9.830 1.00 76.62 100 GLU A CA 1
ATOM 809 C C . GLU A 1 100 ? 15.944 -0.172 10.412 1.00 76.62 100 GLU A C 1
ATOM 811 O O . GLU A 1 100 ? 16.850 0.275 9.710 1.00 76.62 100 GLU A O 1
ATOM 816 N N . ASP A 1 101 ? 15.760 0.218 11.678 1.00 66.75 101 ASP A N 1
ATOM 817 C CA . ASP A 1 101 ? 16.585 1.219 12.375 1.00 66.75 101 ASP A CA 1
ATOM 818 C C . ASP A 1 101 ? 17.855 0.635 13.049 1.00 66.75 101 ASP A C 1
ATOM 820 O O . ASP A 1 101 ? 18.634 1.392 13.640 1.00 66.75 101 ASP A O 1
ATOM 824 N N . ALA A 1 102 ? 18.055 -0.689 13.007 1.00 56.69 102 ALA A N 1
ATOM 825 C CA . ALA A 1 102 ? 19.153 -1.415 13.666 1.00 56.69 102 ALA A CA 1
ATOM 826 C C . ALA A 1 102 ? 20.321 -1.736 12.718 1.00 56.69 102 ALA A C 1
ATOM 828 O O . ALA A 1 102 ? 21.484 -1.609 13.174 1.00 56.69 102 ALA A O 1
#

Sequence (102 aa):
MTKRARYAITYGLSGCYMPDSHGGAYEFNTRGDLRDHIKAEMEFYGIPKSQFSQVRIEKLWRHIQRHGSSVAHFSIDHKGYSLSFHGLTLAEFRQAQAEEDA

Solvent-accessible surface area (backbone atoms only — not comparable to full-atom values): 5737 Å² total; per-residue (Å²): 134,87,56,60,43,28,31,35,34,36,34,25,54,58,91,53,96,66,62,79,39,77,49,68,62,45,77,28,82,44,72,65,55,47,53,52,49,53,52,49,54,30,55,74,74,69,45,61,78,77,52,57,66,69,60,43,62,70,60,47,48,55,46,25,57,74,76,34,16,58,79,54,58,51,60,42,77,54,98,63,31,28,46,33,37,44,29,29,47,76,65,57,40,53,50,47,46,56,64,73,76,107

Radius of gyration: 13.23 Å; Cα contacts (8 Å, |Δi|>4): 164; chains: 1; bounding box: 33×28×34 Å

Mean predicted aligned error: 4.04 Å

Nearest PDB structures (foldseek):
  4h62-assembly1_Q  TM=2.876E-01  e=7.560E-01  Saccharomyces cerevisiae S288C
  8fce-assembly1_A  TM=1.879E-01  e=1.781E+00  HIV whole-genome vector AA1305#18
  8u6d-assembly1_A  TM=2.054E-01  e=5.358E+00  Human immunodeficiency virus 1
  6duh-assembly1_A  TM=1.801E-01  e=3.946E+00  Human immunodeficiency virus type 1 BH10

pLDDT: mean 91.26, std 8.01, range [56.69, 97.31]